Protein AF-A0A950HAH1-F1 (afdb_monomer)

Sequence (75 aa):
MHDTSNKDFPVPEHSHAVRADVYVFPMSFAQQRLWFLDQLEPGSTVYNVPFVLSLKGPLNLGALQGSLQEIIRRH

Mean predicted aligned error: 11.27 Å

Foldseek 3Di:
DDDPPPPPDPDDDPDDPDDPDDDDDDDDPVRSVVVSVCVVPPPDCPPPDDDDDDDDDDDDPVVVVVVVVVVVVVD

Radius of gyration: 19.66 Å; Cα contacts (8 Å, |Δi|>4): 6; chains: 1; bounding box: 49×29×51 Å

Secondary structure (DSSP, 8-state):
-------------------TT----PPPHHHHHHHHHHHHSTT--TT---------S---HHHHHHHHHHHHHH-

Structure (mmCIF, N/CA/C/O backbone):
data_AF-A0A950HAH1-F1
#
_entry.id   AF-A0A950HAH1-F1
#
loop_
_atom_site.group_PDB
_atom_site.id
_atom_site.type_symbol
_atom_site.label_atom_id
_atom_site.label_alt_id
_atom_site.label_comp_id
_atom_site.label_asym_id
_atom_site.label_entity_id
_atom_site.label_seq_id
_atom_site.pdbx_PDB_ins_code
_atom_site.Cartn_x
_atom_site.Cartn_y
_atom_site.Cartn_z
_atom_site.occupancy
_atom_site.B_iso_or_equiv
_atom_site.auth_seq_id
_atom_site.auth_comp_id
_atom_site.auth_asym_id
_atom_site.auth_atom_id
_atom_site.pdbx_PDB_model_num
ATOM 1 N N . MET A 1 1 ? 32.365 6.716 -23.471 1.00 40.47 1 MET A N 1
ATOM 2 C CA . MET A 1 1 ? 32.156 7.018 -22.040 1.00 40.47 1 MET A CA 1
ATOM 3 C C . MET A 1 1 ? 30.663 7.273 -21.877 1.00 40.47 1 MET A C 1
ATOM 5 O O . MET A 1 1 ? 30.181 8.239 -22.442 1.00 40.47 1 MET A O 1
ATOM 9 N N . HIS A 1 2 ? 29.971 6.314 -21.253 1.00 37.06 2 HIS A N 1
ATOM 10 C CA . HIS A 1 2 ? 28.526 6.212 -20.968 1.00 37.06 2 HIS A CA 1
ATOM 11 C C . HIS A 1 2 ? 27.539 6.392 -22.138 1.00 37.06 2 HIS A C 1
ATOM 13 O O . HIS A 1 2 ? 26.972 7.455 -22.351 1.00 37.06 2 HIS A O 1
ATOM 19 N N . ASP A 1 3 ? 27.305 5.281 -22.840 1.00 40.22 3 ASP A N 1
ATOM 20 C CA . ASP A 1 3 ? 26.089 5.012 -23.610 1.00 40.22 3 ASP A CA 1
ATOM 21 C C . ASP A 1 3 ? 24.942 4.735 -22.620 1.00 40.22 3 ASP A C 1
ATOM 23 O O . ASP A 1 3 ? 24.904 3.687 -21.972 1.00 40.22 3 ASP A O 1
ATOM 27 N N . THR A 1 4 ? 24.043 5.702 -22.433 1.00 42.16 4 THR A N 1
ATOM 28 C CA . THR A 1 4 ? 22.778 5.499 -21.717 1.00 42.16 4 THR A CA 1
ATOM 29 C C . THR A 1 4 ? 21.716 5.062 -22.716 1.00 42.16 4 THR A C 1
ATOM 31 O O . THR A 1 4 ? 20.773 5.800 -22.999 1.00 42.16 4 THR A O 1
ATOM 34 N N . SER A 1 5 ? 21.898 3.864 -23.272 1.00 42.38 5 SER A N 1
ATOM 35 C CA . SER A 1 5 ? 20.876 3.136 -24.013 1.00 42.38 5 SER A CA 1
ATOM 36 C C . SER A 1 5 ? 19.680 2.935 -23.080 1.00 42.38 5 SER A C 1
ATOM 38 O O . SER A 1 5 ? 19.655 2.048 -22.220 1.00 42.38 5 SER A O 1
ATOM 40 N N . ASN A 1 6 ? 18.725 3.857 -23.192 1.00 43.28 6 ASN A N 1
ATOM 41 C CA . ASN A 1 6 ? 17.390 3.740 -22.643 1.00 43.28 6 ASN A CA 1
ATOM 42 C C . ASN A 1 6 ? 16.781 2.500 -23.297 1.00 43.28 6 ASN A C 1
ATOM 44 O O . ASN A 1 6 ? 16.368 2.551 -24.449 1.00 43.28 6 ASN A O 1
ATOM 48 N N . LYS A 1 7 ? 16.847 1.360 -22.605 1.00 46.50 7 LYS A N 1
ATOM 49 C CA . LYS A 1 7 ? 16.233 0.120 -23.072 1.00 46.50 7 LYS A CA 1
ATOM 50 C C . LYS A 1 7 ? 14.749 0.400 -23.256 1.00 46.50 7 LYS A C 1
ATOM 52 O O . LYS A 1 7 ? 14.065 0.690 -22.279 1.00 46.50 7 LYS A O 1
ATOM 57 N N . ASP A 1 8 ? 14.298 0.326 -24.502 1.00 54.03 8 ASP A N 1
ATOM 58 C CA . ASP A 1 8 ? 12.896 0.381 -24.894 1.00 54.03 8 ASP A CA 1
ATOM 59 C C . ASP A 1 8 ? 12.147 -0.780 -24.225 1.00 54.03 8 ASP A C 1
ATOM 61 O O . ASP A 1 8 ? 12.040 -1.887 -24.753 1.00 54.03 8 ASP A O 1
ATOM 65 N N . PHE A 1 9 ? 11.681 -0.552 -23.000 1.00 52.28 9 PHE A N 1
ATOM 66 C CA . PHE A 1 9 ? 10.688 -1.408 -22.373 1.00 52.28 9 PHE A CA 1
ATOM 67 C C . PHE A 1 9 ? 9.344 -1.092 -23.036 1.00 52.28 9 PHE A C 1
ATOM 69 O O . PHE A 1 9 ? 9.008 0.088 -23.155 1.00 52.28 9 PHE A O 1
ATOM 76 N N . PRO A 1 10 ? 8.566 -2.094 -23.475 1.00 56.75 10 PRO A N 1
ATOM 77 C CA . PRO A 1 10 ? 7.268 -1.848 -24.086 1.00 56.75 10 PRO A CA 1
ATOM 78 C C . PRO A 1 10 ? 6.312 -1.331 -23.008 1.00 56.75 10 PRO A C 1
ATOM 80 O O . PRO A 1 10 ? 5.724 -2.106 -22.260 1.00 56.75 10 PRO A O 1
ATOM 83 N N . VAL A 1 11 ? 6.202 -0.009 -22.889 1.00 57.88 11 VAL A N 1
ATOM 84 C CA . VAL A 1 11 ? 5.190 0.651 -22.061 1.00 57.88 11 VAL A CA 1
ATOM 85 C C . VAL A 1 11 ? 3.872 0.613 -22.842 1.00 57.88 11 VAL A C 1
ATOM 87 O O . VAL A 1 11 ? 3.896 0.833 -24.054 1.00 57.88 11 VAL A O 1
ATOM 90 N N . PRO A 1 12 ? 2.719 0.337 -22.210 1.00 55.97 12 PRO A N 1
ATOM 91 C CA . PRO A 1 12 ? 1.440 0.369 -22.906 1.00 55.97 12 PRO A CA 1
ATOM 92 C C . PRO A 1 12 ? 1.200 1.758 -23.502 1.00 55.97 12 PRO A C 1
ATOM 94 O O . PRO A 1 12 ? 1.150 2.751 -22.773 1.00 55.97 12 PRO A O 1
ATOM 97 N N . GLU A 1 13 ? 1.021 1.841 -24.820 1.00 56.06 13 GLU A N 1
ATOM 98 C CA . GLU A 1 13 ? 0.503 3.058 -25.438 1.00 56.06 13 GLU A CA 1
ATOM 99 C C . GLU A 1 13 ? -0.985 3.180 -25.102 1.00 56.06 13 GLU A C 1
ATOM 101 O O . GLU A 1 13 ? -1.840 2.494 -25.665 1.00 56.06 13 GLU A O 1
ATOM 106 N N . HIS A 1 14 ? -1.319 4.044 -24.147 1.00 55.75 14 HIS A N 1
ATOM 107 C CA . HIS A 1 14 ? -2.709 4.367 -23.856 1.00 55.75 14 HIS A CA 1
ATOM 108 C C . HIS A 1 14 ? -3.260 5.264 -24.976 1.00 55.75 14 HIS A C 1
ATOM 110 O O . HIS A 1 14 ? -3.006 6.465 -25.008 1.00 55.75 14 HIS A O 1
ATOM 116 N N . SER A 1 15 ? -4.012 4.683 -25.916 1.00 46.03 15 SER A N 1
ATOM 117 C CA . SER A 1 15 ? -4.656 5.417 -27.010 1.00 46.03 15 SER A CA 1
ATOM 118 C C . SER A 1 15 ? -5.614 6.491 -26.473 1.00 46.03 15 SER A C 1
ATOM 120 O O . SER A 1 15 ? -6.588 6.201 -25.776 1.00 46.03 15 SER A O 1
ATOM 122 N N . HIS A 1 16 ? -5.338 7.749 -26.816 1.00 57.06 16 HIS A N 1
ATOM 123 C CA . HIS A 1 16 ? -6.055 8.926 -26.336 1.00 57.06 16 HIS A CA 1
ATOM 124 C C . HIS A 1 16 ? -7.395 9.125 -27.060 1.00 57.06 16 HIS A C 1
ATOM 126 O O . HIS A 1 16 ? -7.473 9.811 -28.077 1.00 57.06 16 HIS A O 1
ATOM 132 N N . ALA A 1 17 ? -8.482 8.593 -26.503 1.00 50.03 17 ALA A N 1
ATOM 133 C CA . ALA A 1 17 ? -9.812 9.143 -26.751 1.00 50.03 17 ALA A CA 1
ATOM 134 C C . ALA A 1 17 ? -10.109 10.181 -25.659 1.00 50.03 17 ALA A C 1
ATOM 136 O O . ALA A 1 17 ? -10.482 9.826 -24.542 1.00 50.03 17 ALA A O 1
ATOM 137 N N . VAL A 1 18 ? -9.898 11.464 -25.976 1.00 54.47 18 VAL A N 1
ATOM 138 C CA . VAL A 1 18 ? -10.139 12.596 -25.069 1.00 54.47 18 VAL A CA 1
ATOM 139 C C . VAL A 1 18 ? -11.637 12.692 -24.766 1.00 54.47 18 VAL A C 1
ATOM 141 O O . VAL A 1 18 ? -12.416 13.265 -25.524 1.00 54.47 18 VAL A O 1
ATOM 144 N N . ARG A 1 19 ? -12.041 12.105 -23.640 1.00 55.88 19 ARG A N 1
ATOM 145 C CA . ARG A 1 19 ? -13.218 12.522 -22.876 1.00 55.88 19 ARG A CA 1
ATOM 146 C C . ARG A 1 19 ? -12.709 13.456 -21.780 1.00 55.88 19 ARG A C 1
ATOM 148 O O . ARG A 1 19 ? -11.661 13.180 -21.200 1.00 55.88 19 ARG A O 1
ATOM 155 N N . ALA A 1 20 ? -13.399 14.575 -21.579 1.00 58.81 20 ALA A N 1
ATOM 156 C CA . ALA A 1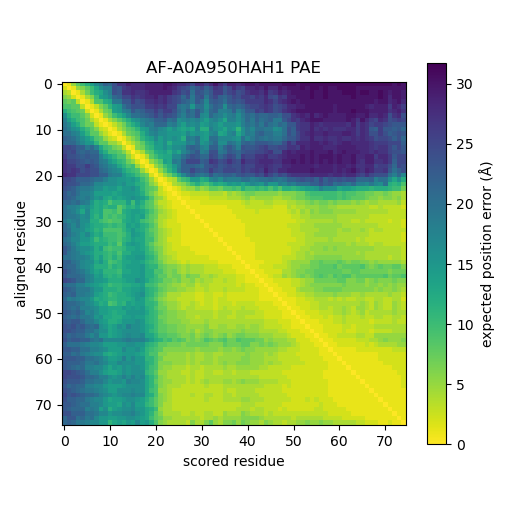 20 ? -13.004 15.606 -20.625 1.00 58.81 20 ALA A CA 1
ATOM 157 C C . ALA A 1 20 ? -12.674 15.002 -19.242 1.00 58.81 20 ALA A C 1
ATOM 159 O O . ALA A 1 20 ? -13.384 14.117 -18.765 1.00 58.81 20 ALA A O 1
ATOM 160 N N . ASP A 1 21 ? -11.577 15.502 -18.667 1.00 61.00 21 ASP A N 1
ATOM 161 C CA . ASP A 1 21 ? -11.102 15.333 -17.285 1.00 61.00 21 ASP A CA 1
ATOM 162 C C . ASP A 1 21 ? -10.315 14.055 -16.919 1.00 61.00 21 ASP A C 1
ATOM 164 O O . ASP A 1 21 ? -10.300 13.650 -15.759 1.00 61.00 21 ASP A O 1
ATOM 168 N N . VAL A 1 22 ? -9.575 13.441 -17.853 1.00 65.94 22 VAL A N 1
ATOM 169 C CA . VAL A 1 22 ? -8.552 12.431 -17.497 1.00 65.94 22 VAL A CA 1
ATOM 170 C C . VAL A 1 22 ? -7.150 13.018 -17.638 1.00 65.94 22 VAL A C 1
ATOM 172 O O . VAL A 1 22 ? -6.619 13.148 -18.741 1.00 65.94 22 VAL A O 1
ATOM 175 N N . TYR A 1 23 ? -6.530 13.352 -16.506 1.00 71.88 23 TYR A N 1
ATOM 176 C CA . TYR A 1 23 ? -5.110 13.690 -16.463 1.00 71.88 23 TYR A CA 1
ATOM 177 C C . TYR A 1 23 ? -4.278 12.408 -16.518 1.00 71.88 23 TYR A C 1
ATOM 179 O O . TYR A 1 23 ? -4.242 11.634 -15.563 1.00 71.88 23 TYR A O 1
ATOM 187 N N . VAL A 1 24 ? -3.604 12.184 -17.646 1.00 81.44 24 VAL A N 1
ATOM 188 C CA . VAL A 1 24 ? -2.629 11.100 -17.796 1.00 81.44 24 VAL A CA 1
ATOM 189 C C . VAL A 1 24 ? -1.244 11.669 -17.521 1.00 81.44 24 VAL A C 1
ATOM 191 O O . VAL A 1 24 ? -0.778 12.551 -18.240 1.00 81.44 24 VAL A O 1
ATOM 194 N N . PHE A 1 25 ? -0.586 11.161 -16.481 1.00 88.56 25 PHE A N 1
ATOM 195 C CA . PHE A 1 25 ? 0.795 11.509 -16.160 1.00 88.56 25 PHE A CA 1
ATOM 196 C C . PHE A 1 25 ? 1.726 10.357 -16.539 1.00 88.56 25 PHE A C 1
ATOM 198 O O . PHE A 1 25 ? 1.366 9.194 -16.334 1.00 88.56 25 PHE A O 1
ATOM 205 N N . PRO A 1 26 ? 2.924 10.647 -17.073 1.00 90.56 26 PRO A N 1
ATOM 206 C CA . PRO A 1 26 ? 3.894 9.603 -17.352 1.00 90.56 26 P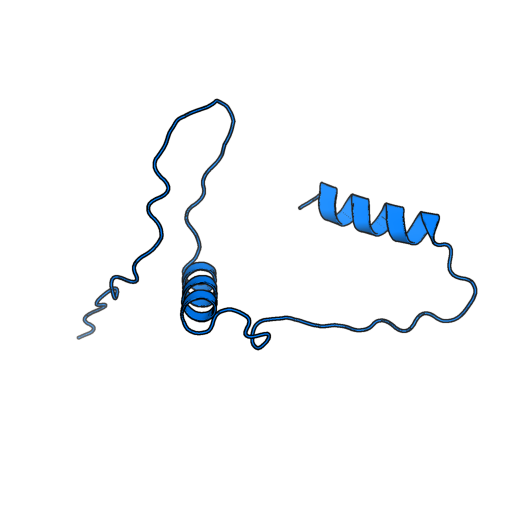RO A CA 1
ATOM 207 C C . PRO A 1 26 ? 4.3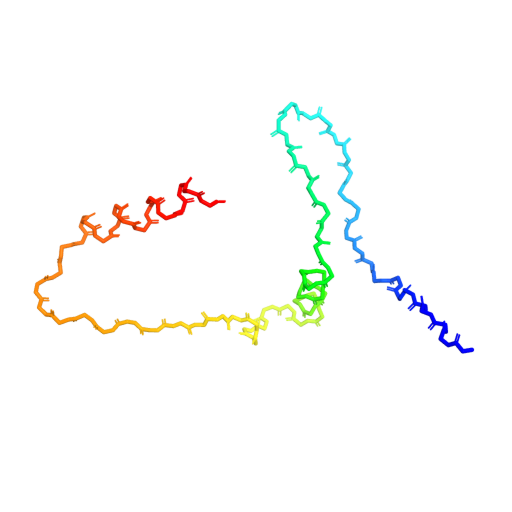31 8.931 -16.046 1.00 90.56 26 PRO A C 1
ATOM 209 O O . PRO A 1 26 ? 4.603 9.598 -15.046 1.00 90.56 26 PRO A O 1
ATOM 212 N N . MET A 1 27 ? 4.436 7.602 -16.069 1.00 91.19 27 MET A N 1
ATOM 213 C CA . MET A 1 27 ? 5.030 6.854 -14.966 1.00 91.19 27 MET A CA 1
ATOM 214 C C . MET A 1 27 ? 6.494 7.258 -14.783 1.00 91.19 27 MET A C 1
ATOM 216 O O . MET A 1 27 ? 7.257 7.324 -15.748 1.00 91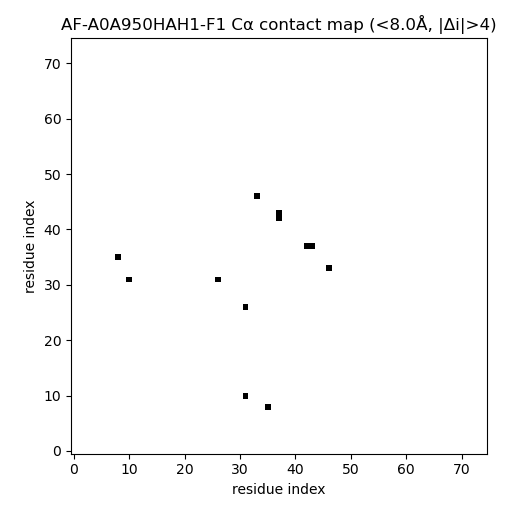.19 27 MET A O 1
ATOM 220 N N . SER A 1 28 ? 6.907 7.440 -13.532 1.00 94.31 28 SER A N 1
ATOM 221 C CA . SER A 1 28 ? 8.324 7.489 -13.171 1.00 94.31 28 SER A CA 1
ATOM 222 C C . SER A 1 28 ? 9.033 6.182 -13.553 1.00 94.31 28 SER A C 1
ATOM 224 O O . SER A 1 28 ? 8.410 5.120 -13.629 1.00 94.31 28 SER A O 1
ATOM 226 N N . PHE A 1 29 ? 10.359 6.219 -13.709 1.00 95.19 29 PHE A N 1
ATOM 227 C CA . PHE A 1 29 ? 11.150 5.017 -14.006 1.00 95.19 29 PHE A CA 1
ATOM 228 C C . PHE A 1 29 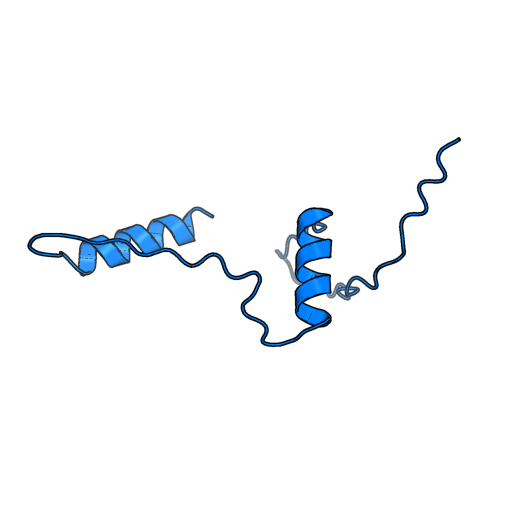? 10.948 3.883 -12.985 1.00 95.19 29 PHE A C 1
ATOM 230 O O . PHE A 1 29 ? 10.934 2.710 -13.352 1.00 95.19 29 PHE A O 1
ATOM 237 N N . ALA A 1 30 ? 10.750 4.215 -11.704 1.00 94.00 30 ALA A N 1
ATOM 238 C CA . ALA A 1 30 ? 10.477 3.221 -10.668 1.00 94.00 30 ALA A CA 1
ATOM 239 C C . ALA A 1 30 ? 9.121 2.521 -10.878 1.00 94.00 30 ALA A C 1
ATOM 241 O O . ALA A 1 30 ? 9.033 1.303 -10.732 1.00 94.00 30 ALA A O 1
ATOM 242 N N . GLN A 1 31 ? 8.087 3.271 -11.272 1.00 95.62 31 GLN A N 1
ATOM 243 C CA . GLN A 1 31 ? 6.762 2.721 -11.580 1.00 95.62 31 GLN A CA 1
ATOM 244 C C . GLN A 1 31 ? 6.790 1.852 -12.844 1.00 95.62 31 GLN A C 1
ATOM 246 O O . GLN A 1 31 ? 6.257 0.747 -12.820 1.00 95.62 31 GLN A O 1
ATOM 251 N N . GLN A 1 32 ? 7.477 2.291 -13.906 1.00 94.94 32 GLN A N 1
ATOM 252 C CA . GLN A 1 32 ? 7.652 1.496 -15.132 1.00 94.94 32 GLN A CA 1
ATOM 253 C C . GLN A 1 32 ? 8.330 0.153 -14.844 1.00 94.94 32 GLN A C 1
ATOM 255 O O . GLN A 1 32 ? 7.902 -0.886 -15.341 1.00 94.94 32 GLN A O 1
ATOM 260 N N . ARG A 1 33 ? 9.365 0.161 -13.995 1.00 93.94 33 ARG A N 1
ATOM 261 C CA . ARG A 1 33 ? 10.059 -1.057 -13.577 1.00 93.94 33 ARG A CA 1
ATOM 262 C C . ARG A 1 33 ? 9.139 -2.010 -12.814 1.00 93.94 33 ARG A C 1
ATOM 264 O O . ARG A 1 33 ? 9.159 -3.199 -13.107 1.00 93.94 33 ARG A O 1
ATOM 271 N N . LEU A 1 34 ? 8.373 -1.517 -11.839 1.00 93.81 34 LEU A N 1
ATOM 272 C CA . LEU A 1 34 ? 7.439 -2.359 -11.081 1.00 93.81 34 LEU A CA 1
ATOM 273 C C . LEU A 1 34 ? 6.353 -2.947 -11.986 1.00 93.81 34 LEU A C 1
ATOM 275 O O . LEU A 1 34 ? 6.085 -4.140 -11.903 1.00 93.81 34 LEU A O 1
ATOM 279 N N . TRP A 1 35 ? 5.797 -2.138 -12.891 1.00 92.06 35 TRP A N 1
ATOM 280 C CA . TRP A 1 35 ? 4.829 -2.602 -13.882 1.00 92.06 35 TRP A CA 1
ATOM 281 C C . TRP A 1 35 ? 5.411 -3.709 -14.771 1.00 92.06 35 TRP A C 1
ATOM 283 O O . TRP A 1 35 ? 4.796 -4.756 -14.934 1.00 92.06 35 TRP A O 1
ATOM 293 N N . PHE A 1 36 ? 6.628 -3.528 -15.289 1.00 93.88 36 PHE A N 1
ATOM 294 C CA . PHE A 1 36 ? 7.286 -4.548 -16.107 1.00 93.88 36 PHE A CA 1
ATOM 295 C C . PHE A 1 36 ? 7.490 -5.869 -15.349 1.00 93.88 36 PHE A C 1
ATOM 297 O O . PHE A 1 36 ? 7.291 -6.941 -15.916 1.00 93.88 36 PHE A O 1
ATOM 304 N N . LEU A 1 37 ? 7.873 -5.803 -14.070 1.00 92.62 37 LEU A N 1
ATOM 305 C CA . LEU A 1 37 ? 8.081 -6.996 -13.246 1.00 92.62 37 LEU 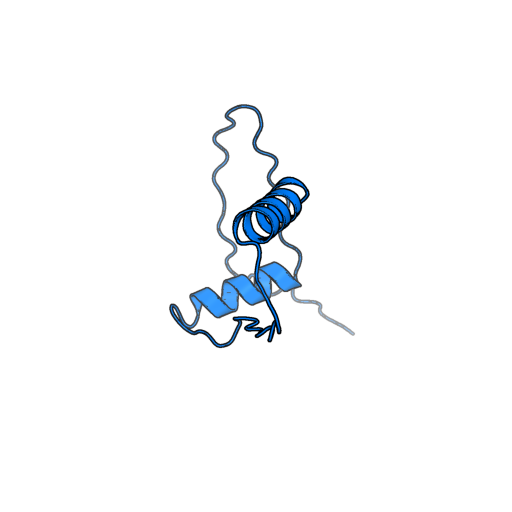A CA 1
ATOM 306 C C . LEU A 1 37 ? 6.773 -7.756 -12.986 1.00 92.62 37 LEU A C 1
ATOM 308 O O . LEU A 1 37 ? 6.781 -8.982 -13.031 1.00 92.62 37 LEU A O 1
ATOM 312 N N . ASP A 1 38 ? 5.662 -7.047 -12.785 1.00 92.56 38 ASP A N 1
ATOM 313 C CA . ASP A 1 38 ? 4.330 -7.654 -12.664 1.00 92.56 38 ASP A CA 1
ATOM 314 C C . ASP A 1 38 ? 3.901 -8.372 -13.958 1.00 92.56 38 ASP A C 1
ATOM 316 O O . ASP A 1 38 ? 3.369 -9.477 -13.914 1.00 92.56 38 ASP A O 1
ATOM 320 N N . GLN A 1 39 ? 4.213 -7.799 -15.127 1.00 93.94 39 GLN A N 1
ATOM 3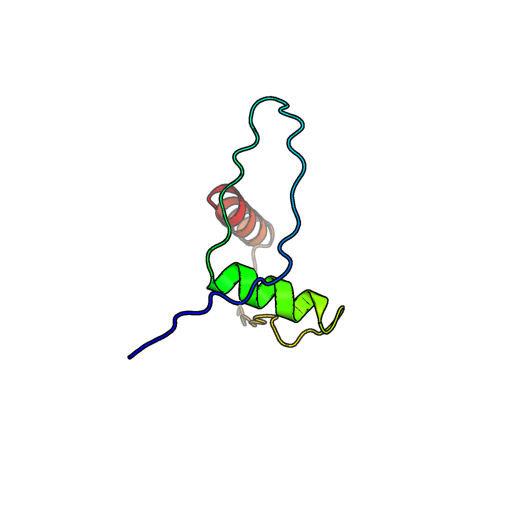21 C CA . GLN A 1 39 ? 3.935 -8.446 -16.416 1.00 93.94 39 GLN A CA 1
ATOM 322 C C . GLN A 1 39 ? 4.830 -9.660 -16.696 1.00 93.94 39 GLN A C 1
ATOM 324 O O . GLN A 1 39 ? 4.417 -10.578 -17.404 1.00 93.94 39 GLN A O 1
ATOM 329 N N . LEU A 1 40 ? 6.057 -9.668 -16.169 1.00 95.00 40 LEU A N 1
ATOM 330 C CA . LEU A 1 40 ? 6.995 -10.775 -16.343 1.00 95.00 40 LEU A CA 1
ATOM 331 C C . LEU A 1 40 ? 6.558 -12.027 -15.569 1.00 95.00 40 LEU A C 1
ATOM 333 O O . LEU A 1 40 ? 6.767 -13.141 -16.047 1.00 95.00 40 LEU A O 1
ATOM 337 N N . GLU A 1 41 ? 5.948 -11.847 -14.396 1.00 93.38 41 GLU A N 1
ATOM 338 C CA . GLU A 1 41 ? 5.456 -12.940 -13.555 1.00 93.38 41 GLU A CA 1
ATOM 339 C C . GLU A 1 41 ? 4.049 -12.630 -12.999 1.00 93.38 41 GLU A C 1
ATOM 341 O O . GLU A 1 41 ? 3.893 -12.300 -11.817 1.00 93.38 41 GLU A O 1
ATOM 346 N N . PRO A 1 42 ? 2.995 -12.736 -13.832 1.00 91.31 42 PRO A N 1
ATOM 347 C CA . PRO A 1 42 ? 1.641 -12.384 -13.422 1.00 91.31 42 PRO A CA 1
ATOM 348 C C . PRO A 1 42 ? 1.153 -13.224 -12.239 1.00 91.31 42 PRO A C 1
ATOM 350 O O . PRO A 1 42 ? 1.267 -14.450 -12.231 1.00 91.31 42 PRO A O 1
ATOM 353 N N . GLY A 1 43 ? 0.562 -12.562 -11.244 1.00 89.69 43 GLY A N 1
ATOM 354 C CA . GLY A 1 43 ? 0.072 -13.208 -10.021 1.00 89.69 43 GLY A CA 1
ATOM 355 C C . GLY A 1 43 ? 1.140 -13.417 -8.942 1.00 89.69 43 GLY A C 1
ATOM 356 O O . GLY A 1 43 ? 0.813 -13.901 -7.857 1.00 89.69 43 GLY A O 1
ATOM 357 N N . SER A 1 44 ? 2.390 -13.022 -9.199 1.00 93.81 44 SER A N 1
ATOM 358 C CA . SER A 1 44 ? 3.451 -12.994 -8.193 1.00 93.81 44 SER A CA 1
ATOM 359 C C . SER A 1 44 ? 3.158 -11.949 -7.112 1.00 93.81 44 SER A C 1
ATOM 361 O O . SER A 1 44 ? 2.828 -10.801 -7.395 1.00 93.81 44 SER A O 1
ATOM 363 N N . THR A 1 45 ? 3.309 -12.321 -5.840 1.00 93.56 45 THR A N 1
ATOM 364 C CA . THR A 1 45 ? 3.111 -11.403 -4.701 1.00 93.56 45 THR A CA 1
ATOM 365 C C . THR A 1 45 ? 4.406 -10.738 -4.241 1.00 93.56 45 THR A C 1
ATOM 367 O O . THR A 1 45 ? 4.416 -10.076 -3.204 1.00 93.56 45 THR A O 1
ATOM 370 N N . VAL A 1 46 ? 5.512 -10.939 -4.964 1.00 94.00 46 VAL A N 1
ATOM 371 C CA . VAL A 1 46 ? 6.867 -10.519 -4.561 1.00 94.00 46 VAL A CA 1
ATOM 372 C C . VAL A 1 46 ? 6.970 -9.009 -4.325 1.00 94.00 46 VAL A C 1
ATOM 374 O O . VAL A 1 46 ? 7.741 -8.576 -3.471 1.00 94.00 46 VAL A O 1
ATOM 377 N N . TYR A 1 47 ? 6.168 -8.212 -5.034 1.00 91.25 47 TYR A N 1
ATOM 378 C CA . TYR A 1 47 ? 6.168 -6.749 -4.926 1.00 91.25 47 TYR A CA 1
ATOM 379 C C . TYR A 1 47 ? 5.043 -6.187 -4.048 1.00 91.25 47 TYR A C 1
ATOM 381 O O . TYR A 1 47 ? 4.897 -4.968 -3.946 1.00 91.25 47 TYR A O 1
ATOM 389 N N . ASN A 1 48 ? 4.276 -7.045 -3.367 1.00 93.25 48 ASN A N 1
ATOM 390 C CA . ASN A 1 48 ? 3.346 -6.590 -2.340 1.00 93.25 48 ASN A CA 1
ATOM 391 C C . ASN A 1 48 ? 4.129 -6.064 -1.132 1.00 93.25 48 ASN A C 1
ATOM 393 O O . ASN A 1 48 ? 5.146 -6.632 -0.736 1.00 93.25 48 ASN A O 1
ATOM 397 N N . VAL A 1 49 ? 3.613 -5.014 -0.493 1.00 94.25 49 VAL A N 1
ATOM 398 C CA . VAL A 1 49 ? 4.169 -4.461 0.751 1.00 94.25 49 VAL A CA 1
ATOM 399 C C . VAL A 1 49 ? 3.194 -4.760 1.895 1.00 94.25 49 VAL A C 1
ATOM 401 O O . VAL A 1 49 ? 2.430 -3.880 2.299 1.00 94.25 49 VAL A O 1
ATOM 404 N N . PRO A 1 50 ? 3.126 -6.015 2.384 1.00 95.12 50 PRO A N 1
ATOM 405 C CA . PRO A 1 50 ? 2.218 -6.363 3.463 1.00 95.12 50 PRO A CA 1
ATOM 406 C C . PRO A 1 50 ? 2.680 -5.715 4.769 1.00 95.12 50 PRO A C 1
ATOM 408 O O . PRO A 1 50 ? 3.870 -5.665 5.078 1.00 95.12 50 PRO A O 1
ATOM 411 N N . PHE A 1 51 ? 1.723 -5.276 5.578 1.00 96.19 51 PHE A N 1
ATOM 412 C CA . PHE A 1 51 ? 1.980 -4.851 6.947 1.00 96.19 51 PHE A CA 1
ATOM 413 C C . PHE A 1 51 ? 0.857 -5.347 7.862 1.00 96.19 51 PHE A C 1
ATOM 415 O O . PHE A 1 51 ? -0.264 -5.591 7.414 1.00 96.19 51 PHE A O 1
ATOM 422 N N . VAL A 1 52 ? 1.165 -5.500 9.150 1.00 96.25 52 VAL A N 1
ATOM 423 C CA . VAL A 1 52 ? 0.208 -5.924 10.176 1.00 96.25 52 VAL A CA 1
ATOM 424 C C . VAL A 1 52 ? 0.243 -4.930 11.328 1.00 96.25 52 VAL A C 1
ATOM 426 O O . VAL A 1 52 ? 1.318 -4.566 11.806 1.00 96.25 52 VAL A O 1
ATOM 429 N N . LEU A 1 53 ? -0.936 -4.523 11.801 1.00 94.81 53 LEU A N 1
ATOM 430 C CA . LEU A 1 53 ? -1.096 -3.679 12.982 1.00 94.81 53 LEU A CA 1
ATOM 431 C C . LEU A 1 53 ? -1.836 -4.442 14.080 1.00 94.81 53 LEU A C 1
ATOM 433 O O . LEU A 1 53 ? -2.956 -4.902 13.871 1.00 94.81 53 LEU A O 1
ATOM 437 N N . SER A 1 54 ? -1.234 -4.542 15.265 1.00 95.81 54 SER A N 1
ATOM 438 C CA . SER A 1 54 ? -1.905 -5.094 16.444 1.00 95.81 54 SER A CA 1
ATOM 439 C C . SER A 1 54 ? -2.527 -3.968 17.264 1.00 95.81 54 SER A C 1
ATOM 441 O O . SER A 1 54 ? -1.818 -3.128 17.818 1.00 95.81 54 SER A O 1
ATOM 443 N N . LEU A 1 55 ? -3.856 -3.955 17.344 1.00 95.25 55 LEU A N 1
ATOM 444 C CA . LEU A 1 55 ? -4.620 -3.017 18.163 1.00 95.25 55 LEU A CA 1
ATOM 445 C C . LEU A 1 55 ? -5.090 -3.721 19.437 1.00 95.25 55 LEU A C 1
ATOM 447 O O . LEU A 1 55 ? -5.577 -4.850 19.385 1.00 95.25 55 LEU A O 1
ATOM 451 N N . LYS A 1 56 ? -4.941 -3.058 20.586 1.00 96.31 56 LYS A N 1
ATOM 452 C CA . LYS A 1 56 ? -5.374 -3.575 21.890 1.00 96.31 56 LYS A CA 1
ATOM 453 C C . LYS A 1 56 ? -6.490 -2.705 22.452 1.00 96.31 56 LYS A C 1
ATOM 455 O O . LYS A 1 56 ? -6.385 -1.483 22.429 1.00 96.31 56 LYS A O 1
ATOM 460 N N . GLY A 1 57 ? -7.511 -3.348 23.012 1.00 96.31 57 GLY A N 1
ATOM 461 C CA . GLY A 1 57 ? -8.673 -2.677 23.593 1.00 96.31 57 GLY A CA 1
ATOM 462 C C . GLY A 1 57 ? -9.878 -2.623 22.646 1.00 96.31 57 GLY A C 1
ATOM 463 O O . GLY A 1 57 ? -9.862 -3.255 21.587 1.00 96.31 57 GLY A O 1
ATOM 464 N N . PRO A 1 58 ? -10.951 -1.916 23.040 1.00 96.56 58 PRO A N 1
ATOM 465 C CA . PRO A 1 58 ? -12.162 -1.819 22.236 1.00 96.56 58 PRO A CA 1
ATOM 466 C C . PRO A 1 58 ? -11.888 -1.063 20.931 1.00 96.56 58 PRO A C 1
ATOM 468 O O . PRO A 1 58 ? -11.439 0.082 20.942 1.00 96.56 58 PRO A O 1
ATOM 471 N N . LEU A 1 59 ? -12.183 -1.707 19.802 1.00 96.75 59 LEU A N 1
ATOM 472 C CA . LEU A 1 59 ? -12.038 -1.116 18.477 1.00 96.75 59 LEU A CA 1
ATOM 473 C C . LEU A 1 59 ? -13.358 -0.485 18.023 1.00 96.75 59 LEU A C 1
ATOM 475 O O . LEU A 1 59 ? -14.366 -1.174 17.876 1.00 96.75 59 LEU A O 1
ATOM 479 N N . ASN A 1 60 ? -13.337 0.817 17.735 1.00 97.81 60 ASN A N 1
ATOM 480 C CA . ASN A 1 60 ? -14.438 1.479 17.041 1.00 97.81 60 ASN A CA 1
ATOM 481 C C . ASN A 1 60 ? -14.278 1.292 15.523 1.00 97.81 60 ASN A C 1
ATOM 483 O O . ASN A 1 60 ? -13.487 1.983 14.880 1.00 97.81 60 ASN A O 1
ATOM 487 N N . LEU A 1 61 ? -15.045 0.360 14.955 1.00 97.38 61 LEU A N 1
ATOM 488 C CA . LEU A 1 61 ? -14.991 0.033 13.527 1.00 97.38 61 LEU A CA 1
ATOM 489 C C . LEU A 1 61 ? -15.401 1.203 12.624 1.00 97.38 61 LEU A C 1
ATOM 491 O O . LEU A 1 61 ? -14.773 1.412 11.589 1.00 97.38 61 LEU A O 1
ATOM 495 N N . GLY A 1 62 ? -16.399 1.996 13.026 1.00 98.38 62 GLY A N 1
ATOM 496 C CA . GLY A 1 62 ? -16.858 3.145 12.241 1.00 98.38 62 GLY A CA 1
ATOM 497 C C .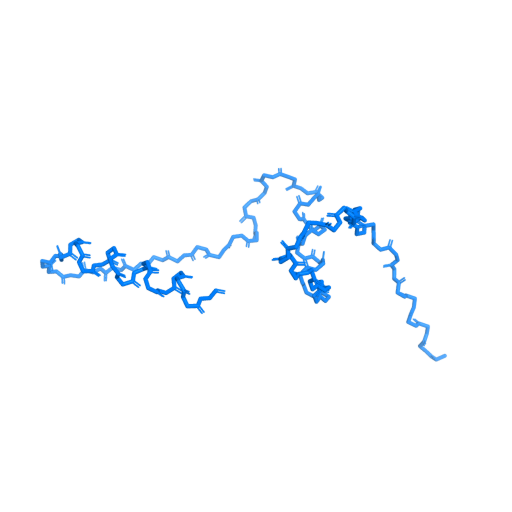 GLY A 1 62 ? -15.783 4.225 12.121 1.00 98.38 62 GLY A C 1
ATOM 498 O O . GLY A 1 62 ? -15.534 4.739 11.033 1.00 98.38 62 GLY A O 1
ATOM 499 N N . ALA A 1 63 ? -15.083 4.509 13.223 1.00 97.75 63 ALA A N 1
ATOM 500 C CA . ALA A 1 63 ? -13.968 5.452 13.225 1.00 97.75 63 ALA A CA 1
ATOM 501 C C . ALA A 1 63 ? -12.780 4.947 12.387 1.00 97.75 63 ALA A C 1
ATOM 503 O O . ALA A 1 63 ? -12.188 5.726 11.640 1.00 97.75 63 ALA A O 1
ATOM 504 N N . LEU A 1 64 ? -12.454 3.649 12.463 1.00 97.25 64 LEU A N 1
ATOM 505 C CA . LEU A 1 64 ? -11.388 3.049 11.654 1.00 97.25 64 LEU A CA 1
ATOM 506 C C . LEU A 1 64 ? -11.708 3.142 10.156 1.00 97.25 64 LEU A C 1
ATOM 508 O O . LEU A 1 64 ? -10.878 3.607 9.377 1.00 97.25 64 LEU A O 1
ATOM 512 N N . GLN A 1 65 ? -12.919 2.748 9.760 1.00 98.19 65 GLN A N 1
ATOM 513 C CA . GLN A 1 65 ? -13.357 2.812 8.368 1.00 98.19 65 GLN A CA 1
ATOM 514 C C . GLN A 1 65 ? -13.352 4.251 7.842 1.00 98.19 65 GLN A C 1
ATOM 516 O O . GLN A 1 65 ? -12.794 4.500 6.776 1.00 98.19 65 GLN A O 1
ATOM 521 N N . GLY A 1 66 ? -13.916 5.198 8.599 1.00 98.56 66 GLY A N 1
ATOM 522 C CA . GLY A 1 66 ? -13.930 6.611 8.215 1.00 98.56 66 GLY A CA 1
ATOM 523 C C . GLY A 1 66 ? -12.520 7.188 8.058 1.00 98.56 66 GLY A C 1
ATOM 524 O O . GLY A 1 66 ? -12.249 7.913 7.105 1.00 98.56 66 GLY A O 1
ATOM 525 N N . SER A 1 67 ? -11.590 6.796 8.933 1.00 97.62 67 SER A N 1
ATOM 526 C CA . SER A 1 67 ? -10.189 7.235 8.849 1.00 97.62 67 SER A CA 1
ATOM 527 C C . SER A 1 67 ? -9.492 6.715 7.588 1.00 97.62 67 SER A C 1
ATOM 529 O O . SER A 1 67 ? -8.793 7.470 6.916 1.00 97.62 67 SER A O 1
ATOM 531 N N . LEU A 1 68 ? -9.696 5.440 7.234 1.00 97.56 68 LEU A N 1
ATOM 532 C CA . LEU A 1 68 ? -9.133 4.858 6.010 1.00 97.56 68 LEU A CA 1
ATOM 533 C C . LEU A 1 68 ? -9.732 5.494 4.750 1.00 97.56 68 LEU A C 1
ATOM 535 O O . LEU A 1 68 ? -9.002 5.787 3.805 1.00 97.56 68 LEU A O 1
ATOM 539 N N . GLN A 1 69 ? -11.041 5.751 4.748 1.00 98.50 69 GLN A N 1
ATOM 540 C CA . GLN A 1 69 ? -11.719 6.435 3.645 1.00 98.50 69 GLN A C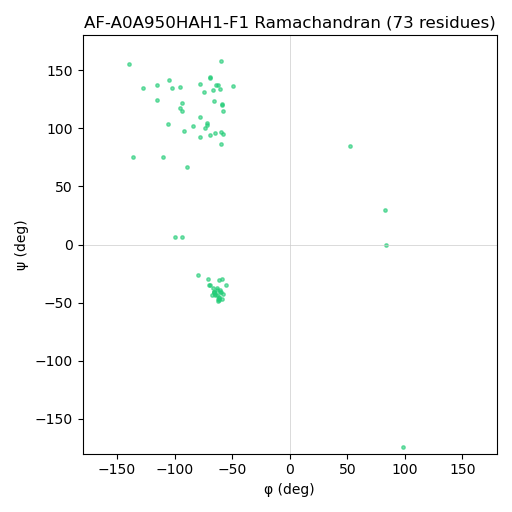A 1
ATOM 541 C C . GLN A 1 69 ? -11.169 7.845 3.425 1.00 98.50 69 GLN A C 1
ATOM 543 O O . GLN A 1 69 ? -10.954 8.238 2.283 1.00 98.50 69 GLN A O 1
ATOM 548 N N . GLU A 1 70 ? -10.883 8.586 4.494 1.00 98.31 70 GLU A N 1
ATOM 549 C CA . GLU A 1 70 ? -10.320 9.931 4.371 1.00 98.31 70 GLU A CA 1
ATOM 550 C C . GLU A 1 70 ? -8.873 9.919 3.851 1.00 98.31 70 GLU A C 1
ATOM 552 O O . GLU A 1 70 ? -8.498 10.780 3.054 1.00 98.31 70 GLU A O 1
ATOM 557 N N . ILE A 1 71 ? -8.067 8.916 4.223 1.00 97.62 71 ILE A N 1
ATOM 558 C CA . ILE A 1 71 ? -6.728 8.726 3.639 1.00 97.62 71 ILE A CA 1
ATOM 559 C C . ILE A 1 71 ? -6.838 8.479 2.133 1.00 97.62 71 ILE A C 1
ATOM 561 O O . ILE A 1 71 ? -6.108 9.117 1.377 1.00 97.62 71 ILE A O 1
ATOM 565 N N . ILE A 1 72 ? -7.759 7.607 1.706 1.00 97.12 72 ILE A N 1
ATOM 566 C CA . ILE A 1 72 ? -8.015 7.333 0.284 1.00 97.12 72 ILE A CA 1
ATOM 567 C C . ILE A 1 72 ? -8.483 8.603 -0.431 1.00 97.12 72 ILE A C 1
ATOM 569 O O . ILE A 1 72 ? -7.972 8.916 -1.490 1.00 97.12 72 ILE A O 1
ATOM 573 N N . ARG A 1 73 ? -9.411 9.374 0.147 1.00 97.31 73 ARG A N 1
ATOM 574 C CA . ARG A 1 73 ? -9.943 10.602 -0.471 1.00 97.31 73 ARG A CA 1
ATOM 575 C C . ARG A 1 73 ? -8.867 11.667 -0.719 1.00 97.31 73 ARG A C 1
ATOM 577 O O . ARG A 1 73 ? -9.017 12.499 -1.610 1.00 97.31 73 ARG A O 1
ATOM 584 N N . ARG A 1 74 ? -7.829 11.706 0.120 1.00 97.00 74 ARG A N 1
ATOM 585 C CA . ARG A 1 74 ? -6.756 12.706 0.048 1.00 97.00 74 ARG A CA 1
ATOM 586 C C . ARG A 1 74 ? -5.704 12.404 -1.030 1.00 97.00 74 ARG A C 1
ATOM 588 O O . ARG A 1 74 ? -5.037 13.351 -1.448 1.00 97.00 74 ARG A O 1
ATOM 595 N N . HIS A 1 75 ? -5.515 11.139 -1.406 1.00 93.00 75 HIS A N 1
ATOM 596 C CA . HIS A 1 75 ? -4.447 10.683 -2.307 1.00 93.00 75 HIS A CA 1
ATOM 597 C C . HIS A 1 75 ? -5.010 10.276 -3.666 1.00 93.00 75 HIS A C 1
ATOM 599 O O . HIS A 1 75 ? -4.298 10.520 -4.662 1.00 93.00 75 HIS A O 1
#

Solvent-accessible surface area (backbone atoms only — not comparable to full-atom values): 5443 Å² total; per-residue (Å²): 136,83,84,80,77,75,76,86,67,91,69,86,80,78,80,85,76,89,58,94,90,73,88,83,74,85,73,52,72,69,53,51,50,54,53,52,53,45,70,74,43,73,90,63,66,85,85,62,85,86,83,87,84,90,82,85,78,92,78,61,62,68,62,51,53,53,52,53,49,51,56,60,75,75,107

pLDDT: mean 81.72, std 20.32, range [37.06, 98.56]